Protein AF-A0A3D0VDI5-F1 (afdb_monomer_lite)

Foldseek 3Di:
DKKAKDADVPPCVLVVVLVVVCVVVVWDDPDVRMTDDPDDPVVVVVSVVSQVSRVVRVMHMDDDDDDDDD

Sequence (70 aa):
MLLCYRLPREPSSPRVTLWRKLQRLGVAQLSDGLVALPADARTREHFDWIAAEVREAGGTAGLWLSQPAS

Radius of gyration: 11.78 Å; chains: 1; bounding box: 22×21×40 Å

Secondary structure (DSSP, 8-state):
-EEEEE--SSSSHHHHHHHHHHHHTTPEEEETTEEE---SHHHHHHHHHHHHHHHHTT-EEEEE------

pLDDT: mean 95.32, std 4.53, range [75.12, 98.5]

Structure (mmCIF, N/CA/C/O backbone):
data_AF-A0A3D0VDI5-F1
#
_entry.id   AF-A0A3D0VDI5-F1
#
loop_
_atom_site.group_PDB
_atom_site.id
_atom_site.type_symbol
_atom_site.label_atom_id
_atom_site.label_alt_id
_atom_site.label_comp_id
_atom_site.label_asym_id
_atom_site.label_entity_id
_atom_site.label_seq_id
_atom_site.pdbx_PDB_ins_code
_atom_site.Cartn_x
_atom_site.Cartn_y
_atom_site.Cartn_z
_atom_site.occupancy
_atom_site.B_iso_or_equiv
_atom_site.auth_seq_id
_atom_site.auth_comp_id
_atom_site.auth_asym_id
_atom_site.auth_atom_id
_atom_site.pdbx_PDB_model_num
ATOM 1 N N . MET A 1 1 ? 3.620 -0.769 -10.532 1.00 96.81 1 MET A N 1
ATOM 2 C CA . MET A 1 1 ? 2.486 -1.365 -9.801 1.00 96.81 1 MET A CA 1
ATOM 3 C C . MET A 1 1 ? 1.899 -0.312 -8.885 1.00 96.81 1 MET A C 1
ATOM 5 O O . MET A 1 1 ? 2.654 0.473 -8.320 1.00 96.81 1 MET A O 1
ATOM 9 N N . LEU A 1 2 ? 0.576 -0.278 -8.775 1.00 98.06 2 LEU A N 1
ATOM 10 C CA . LEU A 1 2 ? -0.164 0.727 -8.022 1.00 98.06 2 LEU A CA 1
ATOM 11 C C . LEU A 1 2 ? -0.884 0.079 -6.842 1.00 98.06 2 LEU A C 1
ATOM 13 O O . LEU A 1 2 ? -1.448 -1.005 -6.991 1.00 98.06 2 LEU A O 1
ATOM 17 N N . LEU A 1 3 ? -0.902 0.775 -5.710 1.00 98.50 3 LEU A N 1
ATOM 18 C CA . LEU A 1 3 ? -1.759 0.491 -4.564 1.00 98.50 3 LEU A CA 1
ATOM 19 C C . LEU A 1 3 ? -2.726 1.666 -4.400 1.00 98.50 3 LEU A C 1
ATOM 21 O O . LEU A 1 3 ? -2.292 2.785 -4.124 1.00 98.50 3 LEU A O 1
ATOM 25 N N . CYS A 1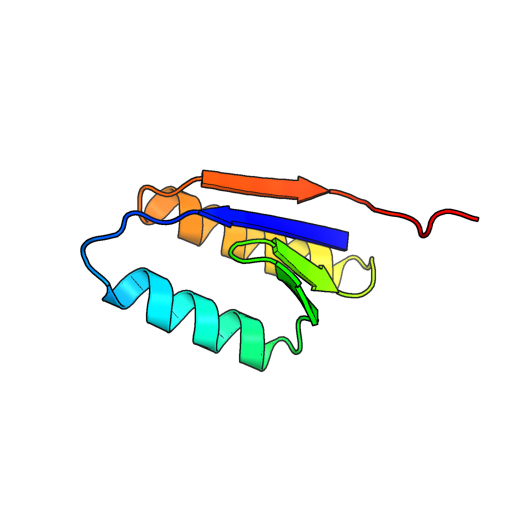 4 ? -4.024 1.397 -4.546 1.00 98.44 4 CYS A N 1
ATOM 26 C CA . CYS A 1 4 ? -5.081 2.322 -4.134 1.00 98.44 4 CYS A CA 1
ATOM 27 C C . CYS A 1 4 ? -5.616 1.860 -2.783 1.00 98.44 4 CYS A C 1
ATOM 29 O O . CYS A 1 4 ? -5.945 0.682 -2.627 1.00 98.44 4 CYS A O 1
ATOM 31 N N . TYR A 1 5 ? -5.704 2.761 -1.815 1.00 98.12 5 TYR A N 1
ATOM 32 C CA . TYR A 1 5 ? -6.135 2.459 -0.463 1.00 98.12 5 TYR A CA 1
ATOM 33 C C . TYR A 1 5 ? -6.951 3.600 0.142 1.00 98.12 5 TYR A C 1
ATOM 35 O O . TYR A 1 5 ? -6.769 4.776 -0.163 1.00 98.12 5 TYR A O 1
ATOM 43 N N . ARG A 1 6 ? -7.843 3.244 1.062 1.00 97.31 6 ARG A N 1
ATOM 44 C CA . ARG A 1 6 ? -8.611 4.182 1.875 1.00 97.31 6 ARG A CA 1
ATOM 45 C C . ARG A 1 6 ? -8.829 3.581 3.251 1.00 97.31 6 ARG A C 1
ATOM 47 O O . ARG A 1 6 ? -9.257 2.439 3.359 1.00 97.31 6 ARG A O 1
ATOM 54 N N . LEU A 1 7 ? -8.558 4.362 4.287 1.00 96.06 7 LEU A N 1
ATOM 55 C CA . LEU A 1 7 ? -8.794 3.991 5.681 1.00 96.06 7 LEU A CA 1
ATOM 56 C C . LEU A 1 7 ? -9.923 4.842 6.281 1.00 96.06 7 LEU A C 1
ATOM 58 O O . LEU A 1 7 ? -10.143 5.966 5.810 1.00 96.06 7 LEU A O 1
ATOM 62 N N . PRO A 1 8 ? -10.607 4.351 7.330 1.00 93.00 8 PRO A N 1
ATOM 63 C CA . PRO A 1 8 ? -11.501 5.168 8.142 1.00 93.00 8 PRO A CA 1
ATOM 64 C C . PRO A 1 8 ? -10.810 6.443 8.645 1.00 93.00 8 PRO A C 1
ATOM 66 O O . PRO A 1 8 ? -9.593 6.484 8.848 1.00 93.00 8 PRO A O 1
ATOM 69 N N . ARG A 1 9 ? -11.587 7.518 8.828 1.00 87.56 9 ARG A N 1
ATOM 70 C CA . ARG A 1 9 ? -11.053 8.799 9.323 1.00 87.56 9 ARG A CA 1
ATOM 71 C C . ARG A 1 9 ? -10.633 8.714 10.789 1.00 87.56 9 ARG A C 1
ATOM 73 O O . ARG A 1 9 ? -9.636 9.335 11.160 1.00 87.56 9 ARG A O 1
ATOM 80 N N . GLU A 1 10 ? -11.363 7.920 11.565 1.00 85.56 10 GLU A N 1
ATOM 81 C CA . GLU A 1 10 ? -11.131 7.67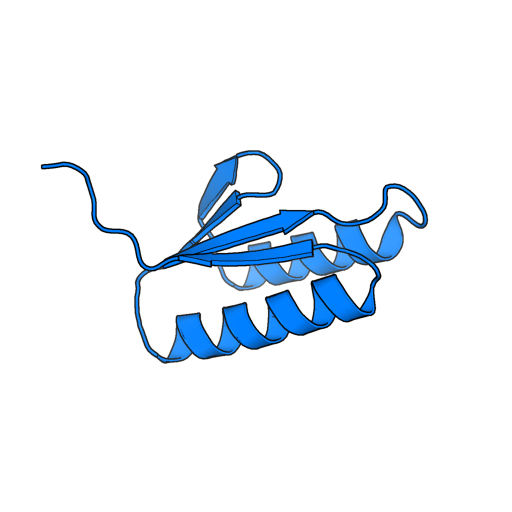5 12.981 1.00 85.56 10 GLU A CA 1
ATOM 82 C C . GLU A 1 10 ? -11.027 6.166 13.254 1.00 85.56 10 GLU A C 1
ATOM 84 O O . GLU A 1 10 ? -11.809 5.400 12.687 1.00 85.56 10 GLU A O 1
ATOM 89 N N . PRO A 1 11 ? -10.079 5.739 14.109 1.00 85.00 11 PRO A N 1
ATOM 90 C CA . PRO A 1 11 ? -8.995 6.544 14.687 1.00 85.00 11 PRO A CA 1
ATOM 91 C C . PRO A 1 11 ? -7.956 6.969 13.625 1.00 85.00 11 PRO A C 1
ATOM 93 O O . PRO A 1 11 ? -7.807 6.336 12.585 1.00 85.00 11 PRO A O 1
ATOM 96 N N . SER A 1 12 ? -7.200 8.044 13.876 1.00 83.56 12 SER A N 1
ATOM 97 C CA . SER A 1 12 ? -6.199 8.567 12.923 1.00 83.56 12 SER A CA 1
ATOM 98 C C . SER A 1 12 ? -4.878 7.778 12.904 1.00 83.56 12 SER A C 1
ATOM 100 O O . SER A 1 12 ? -4.134 7.835 11.922 1.00 83.56 12 SER A O 1
ATOM 102 N N . SER A 1 13 ? -4.589 7.020 13.967 1.00 90.75 13 SER A N 1
ATOM 103 C CA . SER A 1 13 ? -3.326 6.286 14.152 1.00 90.75 13 SER A CA 1
ATOM 104 C C . SER A 1 13 ? -2.998 5.282 13.025 1.00 90.75 13 SER A C 1
ATOM 106 O O . SER A 1 13 ? -1.871 5.331 12.512 1.00 90.75 13 SER A O 1
ATOM 108 N N . PRO A 1 14 ? -3.940 4.438 12.543 1.00 91.69 14 PRO A N 1
ATOM 109 C CA . PRO A 1 14 ? -3.685 3.520 11.429 1.00 91.69 14 PRO A CA 1
ATOM 110 C C . PRO A 1 14 ? -3.230 4.234 10.154 1.00 91.69 14 PRO A C 1
ATOM 112 O O . PRO A 1 14 ? -2.277 3.803 9.510 1.00 91.69 14 PRO A O 1
ATOM 115 N N . ARG A 1 15 ? -3.841 5.381 9.823 1.00 94.00 15 ARG A N 1
ATOM 116 C CA . ARG A 1 15 ? -3.473 6.184 8.644 1.00 94.00 15 ARG A CA 1
ATOM 117 C C . ARG A 1 15 ? -2.049 6.716 8.729 1.00 94.00 15 ARG A C 1
ATOM 119 O O . ARG A 1 15 ? -1.295 6.603 7.766 1.00 94.00 15 ARG A O 1
ATOM 126 N N . VAL A 1 16 ? -1.675 7.284 9.876 1.00 94.44 16 VAL A N 1
ATOM 127 C CA . VAL A 1 16 ? -0.325 7.832 10.087 1.00 94.44 16 VAL A CA 1
ATOM 128 C C . VAL A 1 16 ? 0.724 6.721 10.035 1.00 94.44 16 VAL A C 1
ATOM 130 O O . VAL A 1 16 ? 1.779 6.888 9.424 1.00 94.44 16 VAL A O 1
ATOM 133 N N . THR A 1 17 ? 0.426 5.575 10.647 1.00 95.69 17 THR A N 1
ATOM 134 C CA . THR A 1 17 ? 1.323 4.413 10.668 1.00 95.69 17 THR A CA 1
ATOM 135 C C . THR A 1 17 ? 1.526 3.840 9.269 1.00 95.69 17 THR A C 1
ATOM 137 O O . THR A 1 17 ? 2.669 3.635 8.851 1.00 95.69 17 THR A O 1
ATOM 140 N N . LEU A 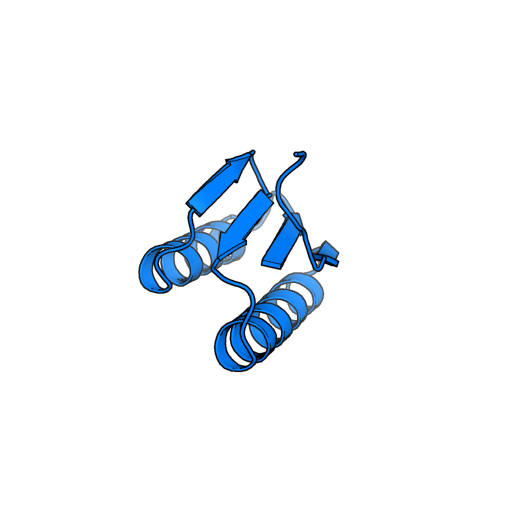1 18 ? 0.437 3.662 8.517 1.00 96.62 18 LEU A N 1
ATOM 141 C CA . LEU A 1 18 ? 0.475 3.216 7.129 1.00 96.62 18 LEU A CA 1
ATOM 142 C C . LEU A 1 18 ? 1.301 4.168 6.260 1.00 96.62 18 LEU A C 1
ATOM 144 O O . LEU A 1 18 ? 2.191 3.727 5.537 1.00 96.62 18 LEU A O 1
ATOM 148 N N . TRP A 1 19 ? 1.053 5.476 6.365 1.00 95.81 19 TRP A N 1
ATOM 149 C CA . TRP A 1 19 ? 1.774 6.465 5.567 1.00 95.81 19 TRP A CA 1
ATOM 150 C C . TRP A 1 19 ? 3.284 6.432 5.829 1.00 95.81 19 TRP A C 1
ATOM 152 O O . TRP A 1 19 ? 4.075 6.395 4.890 1.00 95.81 19 TRP A O 1
ATOM 162 N N . ARG A 1 20 ? 3.704 6.330 7.095 1.00 96.88 20 ARG A N 1
ATOM 163 C CA . ARG A 1 20 ? 5.128 6.185 7.442 1.00 96.88 20 ARG A CA 1
ATOM 164 C C . ARG A 1 20 ? 5.747 4.913 6.858 1.00 96.88 20 ARG A C 1
ATOM 166 O O . ARG A 1 20 ? 6.902 4.941 6.438 1.00 96.88 20 ARG A O 1
ATOM 173 N N . LYS A 1 21 ? 5.007 3.799 6.827 1.00 96.31 21 LYS A N 1
ATOM 174 C CA . LYS A 1 21 ? 5.461 2.541 6.208 1.00 96.31 21 LYS A CA 1
ATOM 175 C C . LYS A 1 21 ? 5.645 2.705 4.698 1.00 96.31 21 LYS A C 1
ATOM 177 O O . LYS A 1 21 ? 6.692 2.336 4.175 1.00 96.31 21 LYS A O 1
ATOM 182 N N . LEU A 1 22 ? 4.677 3.322 4.025 1.00 97.69 22 LEU A N 1
ATOM 183 C CA . LEU A 1 22 ? 4.742 3.621 2.595 1.00 97.69 22 LEU A CA 1
ATOM 184 C C . LEU A 1 22 ? 5.931 4.532 2.251 1.00 97.69 22 LEU A C 1
ATOM 186 O O . LEU A 1 22 ? 6.685 4.233 1.329 1.00 97.69 22 LEU A O 1
ATOM 190 N N . GLN A 1 23 ? 6.172 5.583 3.038 1.00 97.25 23 GLN A N 1
ATOM 191 C CA . GLN A 1 23 ? 7.339 6.452 2.851 1.00 97.25 23 GLN A CA 1
ATOM 192 C C . GLN A 1 23 ? 8.666 5.693 2.995 1.00 97.25 23 GLN A C 1
ATOM 194 O O . GLN A 1 23 ? 9.577 5.897 2.198 1.00 97.25 23 GLN A O 1
ATOM 199 N N . ARG A 1 24 ? 8.777 4.776 3.967 1.00 97.25 24 ARG A N 1
ATOM 200 C CA . ARG A 1 24 ? 9.976 3.931 4.144 1.00 97.25 24 ARG A CA 1
ATOM 201 C C . ARG A 1 24 ? 10.212 2.967 2.981 1.00 97.25 24 ARG A C 1
ATOM 203 O O . ARG A 1 24 ? 11.356 2.617 2.723 1.00 97.25 24 ARG A O 1
ATOM 210 N N . LEU A 1 25 ? 9.151 2.547 2.293 1.00 96.50 25 LEU A N 1
ATOM 211 C CA . LEU A 1 25 ? 9.240 1.734 1.077 1.00 96.50 25 LEU A CA 1
ATOM 212 C C . LEU A 1 25 ? 9.637 2.549 -0.164 1.00 96.50 25 LEU A C 1
ATOM 214 O O . LEU A 1 25 ? 9.874 1.957 -1.212 1.00 96.50 25 LEU A O 1
ATOM 218 N N . GLY A 1 26 ? 9.712 3.880 -0.062 1.00 97.38 26 GLY A N 1
ATOM 219 C CA . GLY A 1 26 ? 10.091 4.749 -1.175 1.00 97.38 26 GLY A CA 1
ATOM 220 C C . GLY A 1 26 ? 9.010 4.876 -2.247 1.00 97.38 26 GLY A C 1
ATOM 221 O O . GLY A 1 26 ? 9.335 5.064 -3.417 1.00 97.38 26 GLY A O 1
ATOM 222 N N . VAL A 1 27 ? 7.730 4.737 -1.878 1.00 98.12 27 VAL A N 1
ATOM 223 C CA . VAL A 1 27 ? 6.641 4.845 -2.856 1.00 98.12 27 VAL A CA 1
ATOM 224 C C . VAL A 1 27 ? 6.571 6.247 -3.465 1.00 98.12 27 VAL A C 1
ATOM 226 O O . VAL A 1 27 ? 6.725 7.252 -2.769 1.00 98.12 27 VAL A O 1
ATOM 229 N N . ALA A 1 28 ? 6.254 6.322 -4.755 1.00 97.50 28 ALA A N 1
ATOM 230 C CA . ALA A 1 28 ? 5.818 7.562 -5.379 1.00 97.50 28 ALA A CA 1
ATOM 231 C C . ALA A 1 28 ? 4.337 7.792 -5.054 1.00 97.50 28 ALA A C 1
ATOM 233 O O . ALA A 1 28 ? 3.508 6.910 -5.282 1.00 97.50 28 ALA A O 1
ATOM 234 N N . GLN A 1 29 ? 3.990 8.966 -4.530 1.00 97.62 29 GLN A N 1
ATOM 235 C CA . GLN A 1 29 ? 2.598 9.338 -4.288 1.00 97.62 29 GLN A CA 1
ATOM 236 C C . GLN A 1 29 ? 1.998 9.969 -5.547 1.00 97.62 29 GLN A C 1
ATOM 238 O O . GLN A 1 29 ? 2.505 10.978 -6.029 1.00 97.62 29 GLN A O 1
ATOM 243 N N . LEU A 1 30 ? 0.924 9.373 -6.070 1.00 96.31 30 LEU A N 1
ATOM 244 C CA . LEU A 1 30 ? 0.239 9.847 -7.279 1.00 96.31 30 LEU A CA 1
ATOM 245 C C . LEU A 1 30 ? -1.012 10.670 -6.947 1.00 96.31 30 LEU A C 1
ATOM 247 O O . LEU A 1 30 ? -1.322 11.633 -7.639 1.00 96.31 30 LEU A O 1
ATOM 251 N N . SER A 1 31 ? -1.721 10.305 -5.877 1.00 96.50 31 SER A N 1
ATOM 252 C CA . SER A 1 31 ? -2.822 11.083 -5.300 1.00 96.50 31 SER A CA 1
ATOM 253 C C . SER A 1 31 ? -2.999 10.735 -3.821 1.00 96.50 31 SER A C 1
ATOM 255 O O . SER A 1 31 ? -2.287 9.883 -3.277 1.00 96.50 31 SER A O 1
ATOM 257 N N . ASP A 1 32 ? -3.974 11.354 -3.151 1.00 94.00 32 ASP A N 1
ATOM 258 C CA . ASP A 1 32 ? -4.422 10.832 -1.858 1.00 94.00 32 ASP A CA 1
ATOM 259 C C . ASP A 1 32 ? -4.938 9.397 -2.038 1.00 94.00 32 ASP A C 1
ATOM 261 O O . ASP A 1 32 ? -5.692 9.114 -2.971 1.00 94.00 32 ASP A O 1
ATOM 265 N N . GLY A 1 33 ? -4.456 8.486 -1.194 1.00 96.19 33 GLY A N 1
ATOM 266 C CA . GLY A 1 33 ? -4.780 7.064 -1.278 1.00 96.19 33 GLY A CA 1
ATOM 267 C C . GLY A 1 33 ? -4.243 6.319 -2.506 1.00 96.19 33 GLY A C 1
ATOM 268 O O . GLY A 1 33 ? -4.624 5.169 -2.680 1.00 96.19 33 GLY A O 1
ATOM 269 N N . LEU A 1 34 ? -3.378 6.899 -3.350 1.00 98.12 34 LEU A N 1
ATOM 270 C CA . LEU A 1 34 ? -2.811 6.207 -4.518 1.00 98.12 34 LEU A CA 1
ATOM 271 C C . LEU A 1 34 ? -1.294 6.357 -4.575 1.00 98.12 34 LEU A C 1
ATOM 273 O O . LEU A 1 34 ? -0.761 7.464 -4.683 1.00 98.12 34 LEU A O 1
ATOM 277 N N . VAL A 1 35 ? -0.599 5.223 -4.552 1.00 98.44 35 VAL A N 1
ATOM 278 C CA . VAL A 1 35 ? 0.866 5.165 -4.553 1.00 98.44 35 VAL A CA 1
ATOM 279 C C . VAL A 1 35 ? 1.394 4.131 -5.541 1.00 98.44 35 VAL A C 1
ATOM 281 O O . VAL A 1 35 ? 0.687 3.193 -5.915 1.00 98.44 35 VAL A O 1
ATOM 284 N N . ALA A 1 36 ? 2.648 4.297 -5.957 1.00 97.88 36 ALA A N 1
ATOM 285 C CA . ALA A 1 36 ? 3.281 3.480 -6.980 1.00 97.88 36 ALA A CA 1
ATOM 286 C C . ALA A 1 36 ? 4.722 3.089 -6.633 1.00 97.88 36 ALA A C 1
ATOM 288 O O . ALA A 1 36 ? 5.457 3.844 -5.999 1.00 97.88 36 ALA A O 1
ATOM 289 N N . LEU A 1 37 ? 5.126 1.920 -7.126 1.00 97.50 37 LEU A N 1
ATOM 290 C CA . LEU A 1 37 ? 6.505 1.425 -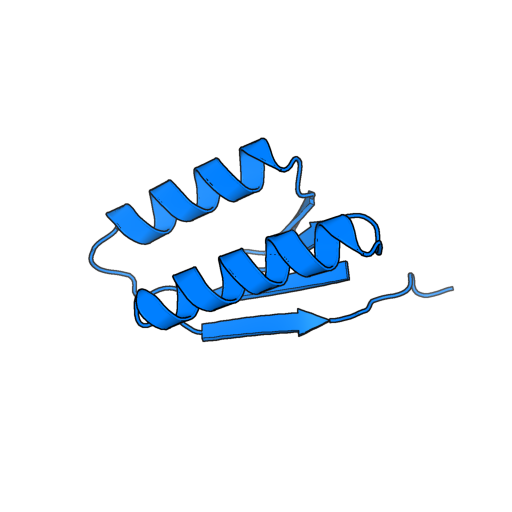7.172 1.00 97.50 37 LEU A CA 1
ATOM 291 C C . LEU A 1 37 ? 6.734 0.657 -8.489 1.00 97.50 37 LEU A C 1
ATOM 293 O O . LEU A 1 37 ? 5.749 0.254 -9.130 1.00 97.50 37 LEU A O 1
ATOM 297 N N . PRO A 1 38 ? 7.993 0.435 -8.920 1.00 96.81 38 PRO A N 1
ATOM 298 C CA . PRO A 1 38 ? 8.302 -0.463 -10.032 1.00 96.81 38 PRO A CA 1
ATOM 299 C C . PRO A 1 38 ? 7.606 -1.820 -9.877 1.00 96.81 38 PRO A C 1
ATOM 301 O O . PRO A 1 38 ? 7.418 -2.323 -8.773 1.00 96.81 38 PRO A O 1
ATOM 304 N N . ALA A 1 39 ? 7.128 -2.388 -10.983 1.00 96.31 39 ALA A N 1
ATOM 305 C CA . ALA A 1 39 ? 6.426 -3.664 -10.934 1.00 96.31 39 ALA A CA 1
ATOM 306 C C . ALA A 1 39 ? 7.434 -4.819 -10.872 1.00 96.31 39 ALA A C 1
ATOM 308 O O . ALA A 1 39 ? 7.984 -5.214 -11.895 1.00 96.31 39 ALA A O 1
ATOM 309 N N . ASP A 1 40 ? 7.639 -5.365 -9.676 1.00 95.75 40 ASP A N 1
ATOM 310 C CA . ASP A 1 40 ? 8.393 -6.595 -9.441 1.00 95.75 40 ASP A CA 1
ATOM 311 C C . ASP A 1 40 ? 7.716 -7.461 -8.359 1.00 95.75 40 ASP A C 1
ATOM 313 O O . ASP A 1 40 ? 6.736 -7.050 -7.724 1.00 95.75 40 ASP A O 1
ATOM 317 N N . ALA A 1 41 ? 8.218 -8.685 -8.167 1.00 96.44 41 ALA A N 1
ATOM 318 C CA . ALA A 1 41 ? 7.660 -9.640 -7.206 1.00 96.44 41 ALA A CA 1
ATOM 319 C C . ALA A 1 41 ? 7.727 -9.128 -5.757 1.00 96.44 41 ALA A C 1
ATOM 321 O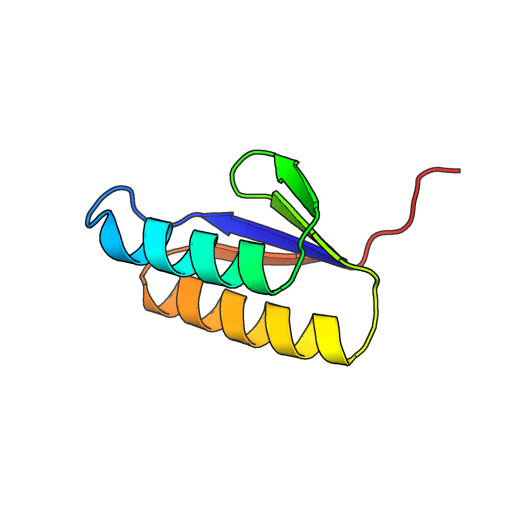 O . ALA A 1 41 ? 6.774 -9.283 -4.998 1.00 96.44 41 ALA A O 1
ATOM 322 N N . ARG A 1 42 ? 8.814 -8.443 -5.387 1.00 96.31 42 ARG A N 1
ATOM 323 C CA . ARG A 1 42 ? 9.006 -7.909 -4.033 1.00 96.31 42 ARG A CA 1
ATOM 324 C C . ARG A 1 42 ? 7.999 -6.807 -3.716 1.00 96.31 42 ARG A C 1
ATOM 326 O O . ARG A 1 42 ? 7.428 -6.756 -2.630 1.00 96.31 42 ARG A O 1
ATOM 333 N N . THR A 1 43 ? 7.773 -5.917 -4.671 1.00 97.31 43 THR A N 1
ATOM 334 C CA . THR A 1 43 ? 6.782 -4.853 -4.572 1.00 97.31 43 THR A CA 1
ATOM 335 C C . THR A 1 43 ? 5.391 -5.457 -4.459 1.00 97.31 43 THR A C 1
ATOM 337 O O . THR A 1 43 ? 4.597 -4.982 -3.647 1.00 97.31 43 THR A O 1
ATOM 340 N N . ARG A 1 44 ? 5.102 -6.514 -5.236 1.00 97.56 44 ARG A N 1
ATOM 341 C CA . ARG A 1 44 ? 3.833 -7.249 -5.165 1.00 97.56 44 ARG A CA 1
ATOM 342 C C . ARG A 1 44 ? 3.581 -7.763 -3.757 1.00 97.56 44 ARG A C 1
ATOM 344 O O . ARG A 1 44 ? 2.566 -7.399 -3.177 1.00 97.56 44 ARG A O 1
ATOM 351 N N . GLU A 1 45 ? 4.535 -8.493 -3.192 1.00 98.00 45 GLU A N 1
ATOM 352 C CA . GLU A 1 45 ? 4.444 -8.998 -1.821 1.00 98.00 45 GLU A CA 1
ATOM 353 C C . GLU A 1 45 ? 4.235 -7.868 -0.807 1.00 98.00 45 GLU A C 1
ATOM 355 O O . GLU A 1 45 ? 3.286 -7.912 -0.028 1.00 98.00 45 GLU A O 1
ATOM 360 N N . HIS A 1 46 ? 5.064 -6.817 -0.833 1.00 97.69 46 HIS A N 1
ATOM 361 C CA . HIS A 1 46 ? 4.921 -5.694 0.099 1.00 97.69 46 HIS A CA 1
ATOM 362 C C . HIS A 1 46 ? 3.540 -5.035 0.020 1.00 97.69 46 HIS A C 1
ATOM 364 O O . HIS A 1 46 ? 2.940 -4.720 1.048 1.00 97.69 46 HIS A O 1
ATOM 370 N N . PHE A 1 47 ? 3.039 -4.795 -1.189 1.00 98.25 47 PHE A N 1
ATOM 371 C CA . PHE A 1 47 ? 1.741 -4.164 -1.367 1.00 98.25 47 PHE A CA 1
ATOM 372 C C . PHE A 1 47 ? 0.584 -5.102 -1.015 1.00 98.25 47 PHE A C 1
ATOM 374 O O . PHE A 1 47 ? -0.422 -4.613 -0.507 1.00 98.25 47 PHE A O 1
ATOM 381 N N . ASP A 1 48 ? 0.713 -6.414 -1.225 1.00 98.31 48 ASP A N 1
ATOM 382 C CA . ASP A 1 48 ? -0.277 -7.397 -0.773 1.00 98.31 48 ASP A CA 1
ATOM 383 C C . ASP A 1 48 ? -0.381 -7.399 0.763 1.00 98.31 48 ASP A C 1
ATOM 385 O O . ASP A 1 48 ? -1.490 -7.293 1.296 1.00 98.31 48 ASP A O 1
ATOM 389 N N . TRP A 1 49 ? 0.753 -7.388 1.479 1.00 98.12 49 TRP A N 1
ATOM 390 C CA . TRP A 1 49 ? 0.780 -7.247 2.944 1.00 98.12 49 TRP A CA 1
ATOM 391 C C . TRP A 1 49 ? 0.133 -5.942 3.411 1.00 98.12 49 TRP A C 1
ATOM 393 O O . TRP A 1 49 ? -0.736 -5.947 4.281 1.00 98.12 49 TRP A O 1
ATOM 403 N N . ILE A 1 50 ? 0.492 -4.817 2.792 1.00 98.06 50 ILE A N 1
ATOM 404 C CA . ILE A 1 50 ? -0.109 -3.520 3.120 1.00 98.06 50 ILE A CA 1
ATOM 405 C C . ILE A 1 50 ? -1.617 -3.515 2.844 1.00 98.06 50 ILE A C 1
ATOM 407 O O . ILE A 1 50 ? -2.393 -2.972 3.629 1.00 98.06 50 ILE A O 1
ATOM 411 N N . ALA A 1 51 ? -2.056 -4.105 1.734 1.00 98.38 51 ALA A N 1
ATOM 412 C CA . ALA A 1 51 ? -3.467 -4.168 1.394 1.00 98.38 51 ALA A CA 1
ATOM 413 C C . ALA A 1 51 ? -4.252 -5.020 2.404 1.00 98.38 51 ALA A C 1
ATOM 415 O O . ALA A 1 51 ? -5.403 -4.696 2.694 1.00 98.38 51 ALA A O 1
ATOM 416 N N . ALA A 1 52 ? -3.652 -6.083 2.949 1.00 98.19 52 ALA A N 1
ATOM 417 C CA . ALA A 1 52 ? -4.231 -6.846 4.052 1.00 98.19 52 ALA A CA 1
ATOM 418 C C . ALA A 1 52 ? -4.366 -5.983 5.316 1.00 98.19 52 ALA A C 1
ATOM 420 O O . ALA A 1 52 ? -5.477 -5.841 5.820 1.00 98.19 52 ALA A O 1
ATOM 421 N N . GLU A 1 53 ? -3.300 -5.297 5.739 1.00 97.12 53 GLU A N 1
ATOM 422 C CA . GLU A 1 53 ? -3.330 -4.397 6.905 1.00 97.12 53 GLU A CA 1
ATOM 423 C C . GLU A 1 53 ? -4.391 -3.292 6.772 1.00 97.12 53 GLU A C 1
ATOM 425 O O . GLU A 1 53 ? -5.093 -2.962 7.729 1.00 97.12 53 GLU A O 1
ATOM 430 N N . VAL A 1 54 ? -4.549 -2.718 5.572 1.00 97.75 54 VAL A N 1
ATOM 431 C CA . VAL A 1 54 ? -5.596 -1.721 5.305 1.00 97.75 54 VAL A CA 1
ATOM 432 C C . VAL A 1 54 ? -6.985 -2.315 5.523 1.00 97.75 54 VAL A C 1
ATOM 434 O O . VAL A 1 54 ? -7.838 -1.651 6.111 1.00 97.75 54 VAL A O 1
ATOM 437 N N . ARG A 1 55 ? -7.226 -3.543 5.051 1.00 97.38 55 ARG A N 1
ATOM 438 C CA . ARG A 1 55 ? -8.523 -4.222 5.201 1.00 97.38 55 ARG A CA 1
ATOM 439 C C . ARG A 1 55 ? -8.788 -4.616 6.653 1.00 97.38 55 ARG A C 1
ATOM 441 O O . ARG A 1 55 ? -9.900 -4.414 7.128 1.00 97.38 55 ARG A O 1
ATOM 448 N N . GLU A 1 56 ? -7.776 -5.093 7.371 1.00 96.25 56 GLU A N 1
ATOM 449 C CA . GLU A 1 56 ? -7.858 -5.402 8.807 1.00 96.25 56 GLU A CA 1
ATOM 450 C C . GLU A 1 56 ? -8.193 -4.162 9.645 1.00 96.25 56 GLU A C 1
ATOM 452 O O . GLU A 1 56 ? -8.984 -4.234 10.582 1.00 96.25 56 GLU A O 1
ATOM 457 N N . ALA A 1 57 ? -7.673 -2.995 9.261 1.00 95.25 57 ALA A N 1
ATOM 458 C CA . ALA A 1 57 ? -8.006 -1.714 9.879 1.00 95.25 57 ALA A CA 1
ATOM 459 C C . ALA A 1 57 ? -9.374 -1.136 9.438 1.00 95.25 57 ALA A C 1
ATOM 461 O O . ALA A 1 57 ? -9.644 0.047 9.660 1.00 95.25 57 ALA A O 1
ATOM 462 N N . GLY A 1 58 ? -10.235 -1.933 8.791 1.00 95.69 58 GLY A N 1
ATOM 463 C CA . GLY A 1 58 ? -11.572 -1.526 8.340 1.00 95.69 58 GLY A CA 1
ATOM 464 C C . GLY A 1 58 ? -11.578 -0.640 7.090 1.00 95.69 58 GLY A C 1
ATOM 465 O O . GLY A 1 58 ? -12.568 0.033 6.801 1.00 95.69 58 GLY A O 1
ATOM 466 N N . GLY A 1 59 ? -10.461 -0.588 6.366 1.00 96.75 59 GLY A N 1
ATOM 467 C CA . GLY A 1 59 ? -10.319 0.137 5.112 1.00 96.75 59 GLY A CA 1
ATOM 468 C C . GLY A 1 59 ? -10.598 -0.707 3.870 1.00 96.75 59 GLY A C 1
ATOM 469 O O . GLY A 1 59 ? -10.990 -1.870 3.919 1.00 96.75 59 GLY A O 1
ATOM 470 N N . THR A 1 60 ? -10.344 -0.102 2.715 1.00 98.25 60 THR A N 1
ATOM 471 C CA . THR A 1 60 ? -10.418 -0.744 1.398 1.00 98.25 60 THR A CA 1
ATOM 472 C C . THR A 1 60 ? -9.102 -0.557 0.667 1.00 98.25 60 THR A C 1
ATOM 474 O O . THR A 1 60 ? -8.573 0.553 0.660 1.00 98.25 60 THR A O 1
ATOM 477 N N . ALA A 1 61 ? -8.604 -1.606 0.017 1.00 98.38 61 ALA A N 1
ATOM 478 C CA . ALA A 1 61 ? -7.391 -1.551 -0.788 1.00 98.38 61 ALA A CA 1
ATOM 479 C C . ALA A 1 61 ? -7.505 -2.420 -2.045 1.00 98.38 61 ALA A C 1
ATOM 481 O O . ALA A 1 61 ? -8.161 -3.468 -2.026 1.00 98.38 61 ALA A O 1
ATOM 482 N N . GLY A 1 62 ? -6.826 -2.009 -3.111 1.00 98.00 62 GLY A N 1
ATOM 483 C CA . GLY A 1 62 ? -6.677 -2.761 -4.353 1.00 98.00 62 GLY A CA 1
ATOM 484 C C . GLY A 1 62 ? -5.279 -2.591 -4.940 1.00 98.00 62 GLY A C 1
ATOM 485 O O . GLY A 1 62 ? -4.592 -1.612 -4.642 1.00 98.00 62 GLY A O 1
ATOM 486 N N . LEU A 1 63 ? -4.870 -3.550 -5.769 1.00 98.19 63 LEU A N 1
ATOM 487 C CA . LEU A 1 63 ? -3.597 -3.526 -6.484 1.00 98.19 63 LEU A CA 1
ATOM 488 C C . LEU A 1 63 ? -3.833 -3.573 -7.985 1.00 98.19 63 LEU A C 1
ATOM 490 O O . LEU A 1 63 ? -4.662 -4.350 -8.457 1.00 98.19 63 LEU A O 1
ATOM 494 N N . TRP A 1 64 ? -3.051 -2.797 -8.730 1.00 97.81 64 TRP A N 1
ATOM 495 C CA . TRP A 1 64 ? -3.085 -2.790 -10.189 1.00 97.81 64 TRP A CA 1
ATOM 496 C C . TRP A 1 64 ? -1.680 -2.915 -10.757 1.00 97.81 64 TRP A C 1
ATOM 498 O O . TRP A 1 64 ? -0.751 -2.206 -10.353 1.00 97.81 64 TRP A O 1
ATOM 508 N N . LEU A 1 65 ? -1.527 -3.790 -11.748 1.00 96.44 65 LEU A N 1
ATOM 509 C CA . LEU A 1 65 ? -0.409 -3.684 -12.669 1.00 96.44 65 LEU A CA 1
ATOM 510 C C . LEU A 1 65 ? -0.713 -2.528 -13.625 1.00 96.44 65 LEU A C 1
ATOM 512 O O . LEU A 1 65 ? -1.801 -2.455 -14.188 1.00 96.44 65 LEU A O 1
ATOM 516 N N . SER A 1 66 ? 0.236 -1.614 -13.773 1.00 91.69 66 SER A N 1
ATOM 517 C CA . SER A 1 66 ? 0.096 -0.433 -14.617 1.00 91.69 66 SER A CA 1
ATOM 518 C C . SER A 1 66 ? 1.287 -0.340 -15.551 1.00 91.69 66 SER A C 1
ATOM 520 O O . SER A 1 66 ? 2.416 -0.633 -15.148 1.00 91.69 66 SER A O 1
ATOM 522 N N . GLN A 1 67 ? 1.035 0.121 -16.767 1.00 89.31 67 GLN A N 1
ATOM 523 C CA . GLN A 1 67 ? 2.062 0.495 -17.728 1.00 89.31 67 GLN A CA 1
ATOM 524 C C . GLN A 1 67 ? 1.868 1.976 -18.082 1.00 89.31 67 GLN A C 1
ATOM 526 O O . GLN A 1 67 ? 0.728 2.448 -18.045 1.00 89.31 67 GLN A O 1
ATOM 531 N N . PRO A 1 68 ? 2.945 2.729 -18.359 1.00 83.69 68 PRO A N 1
ATOM 532 C CA . PRO A 1 68 ? 2.825 4.099 -18.846 1.00 83.69 68 PRO A CA 1
ATOM 533 C C . PRO A 1 68 ? 1.983 4.138 -20.123 1.00 83.69 68 PRO A C 1
ATOM 535 O O . PRO A 1 68 ? 2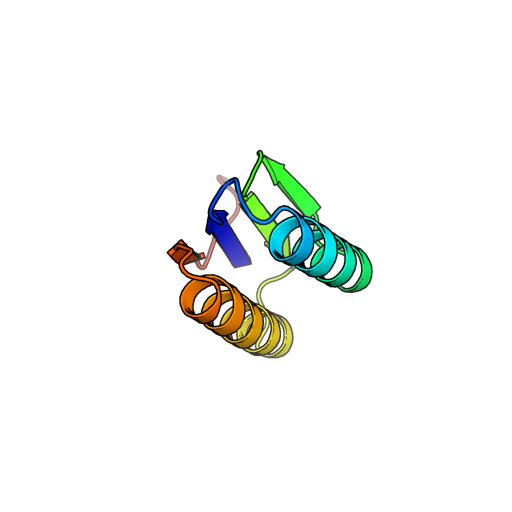.091 3.236 -20.954 1.00 83.69 68 PRO A O 1
ATOM 538 N N . ALA A 1 69 ? 1.163 5.178 -20.280 1.00 83.19 69 ALA A N 1
ATOM 539 C CA . ALA A 1 69 ? 0.571 5.468 -21.579 1.00 83.19 69 ALA A CA 1
ATOM 540 C C . ALA A 1 69 ? 1.704 5.868 -22.537 1.00 83.19 69 ALA A C 1
ATOM 542 O O . ALA A 1 69 ? 2.550 6.687 -22.174 1.00 83.19 69 ALA A O 1
ATOM 543 N N . SER A 1 70 ? 1.743 5.215 -23.696 1.00 75.12 70 SER A N 1
ATOM 544 C CA . SER A 1 70 ? 2.687 5.464 -24.792 1.00 75.12 70 SER A CA 1
ATOM 545 C C . SER A 1 70 ? 2.528 6.848 -25.400 1.00 75.12 70 SER A C 1
ATOM 547 O O . SER A 1 70 ? 1.353 7.256 -25.558 1.00 75.12 70 SER A O 1
#